Protein AF-A0A9E3FH00-F1 (afdb_monomer_lite)

Sequence (74 aa):
MKKLVSLILSGKEFISADPLGPTALAGLSRLASRSPVLVNGVRLSAQELAELAEEARRTQRAVWVGAPRPDAAR

Radius of gyration: 12.36 Å; chains: 1; bounding box: 28×23×37 Å

Foldseek 3Di:
DPPPDQWDDDPQAIEGLDFAALVRLQVQLVVQQVHFGHYQNDTDHSVRSNVQSVVCVVVVHGHDDYDNCPDDDD

Secondary structure (DSSP, 8-state):
-----S-EEETTEEE-SSPBPHHHHHHHHHHTTSSPEEETTEEE-HHHHHHHHHHHHHHT--B--S---SSS--

pLDDT: mean 83.74, std 18.38, range [36.5, 97.06]

Structure (mmCIF, N/CA/C/O backbone):
data_AF-A0A9E3FH00-F1
#
_entry.id   AF-A0A9E3FH00-F1
#
loop_
_atom_site.group_PDB
_atom_site.id
_atom_site.type_symbol
_atom_site.label_atom_id
_atom_site.label_alt_id
_atom_site.label_comp_id
_atom_site.label_asym_id
_atom_site.label_entity_id
_atom_site.label_seq_id
_atom_site.pdbx_PDB_ins_code
_atom_site.Cartn_x
_atom_site.Cartn_y
_atom_site.Cartn_z
_atom_site.occupancy
_atom_site.B_iso_or_equiv
_atom_site.auth_seq_id
_atom_site.auth_comp_id
_atom_site.auth_asym_id
_atom_site.auth_atom_id
_atom_site.pdbx_PDB_model_num
ATOM 1 N N . MET A 1 1 ? 12.942 17.993 -16.338 1.00 40.97 1 MET A N 1
ATOM 2 C CA . MET A 1 1 ? 11.902 16.939 -16.293 1.00 40.97 1 MET A CA 1
ATOM 3 C C . MET A 1 1 ? 11.218 17.015 -14.934 1.00 40.97 1 MET A C 1
ATOM 5 O O . MET A 1 1 ? 11.870 16.742 -13.935 1.00 40.97 1 MET A O 1
ATOM 9 N N . LYS A 1 2 ? 9.968 17.494 -14.857 1.00 39.31 2 LYS A N 1
ATOM 10 C CA . LYS A 1 2 ? 9.225 17.538 -13.585 1.00 39.31 2 LYS A CA 1
ATOM 11 C C . LYS A 1 2 ? 8.843 16.098 -13.228 1.00 39.31 2 LYS A C 1
ATOM 13 O O . LYS A 1 2 ? 8.045 15.497 -13.937 1.00 39.31 2 LYS A O 1
ATOM 18 N N . LYS A 1 3 ? 9.485 15.534 -12.202 1.00 46.78 3 LYS A N 1
ATOM 19 C CA . LYS A 1 3 ? 9.190 14.192 -11.683 1.00 46.78 3 LYS A CA 1
ATOM 20 C C . LYS A 1 3 ? 7.732 14.195 -11.211 1.00 46.78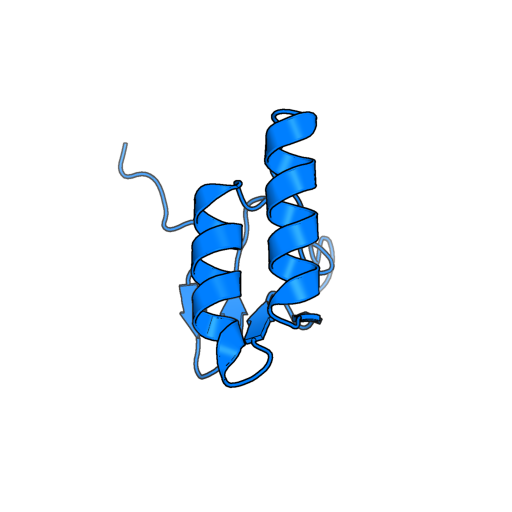 3 LYS A C 1
ATOM 22 O O . LYS A 1 3 ? 7.381 14.990 -10.341 1.00 46.78 3 LYS A O 1
ATOM 27 N N . LEU A 1 4 ? 6.897 13.396 -11.871 1.00 52.03 4 LEU A N 1
ATOM 28 C CA . LEU A 1 4 ? 5.482 13.240 -11.555 1.00 52.03 4 LEU A CA 1
ATOM 29 C C . LEU A 1 4 ? 5.321 12.777 -10.106 1.00 52.03 4 LEU A C 1
ATOM 31 O O . LEU A 1 4 ? 6.142 12.033 -9.574 1.00 52.03 4 LEU A O 1
ATOM 35 N N . VAL A 1 5 ? 4.279 13.291 -9.465 1.00 54.00 5 VAL A N 1
ATOM 36 C CA . VAL A 1 5 ? 3.933 13.002 -8.076 1.00 54.00 5 VAL A CA 1
ATOM 37 C C . VAL A 1 5 ? 3.583 11.514 -7.966 1.00 54.00 5 VAL A C 1
ATOM 39 O O . VAL A 1 5 ? 2.529 11.097 -8.429 1.00 54.00 5 VAL A O 1
ATOM 42 N N . SER A 1 6 ? 4.469 10.718 -7.363 1.00 74.25 6 SER A N 1
ATOM 43 C CA . SER A 1 6 ? 4.335 9.254 -7.258 1.00 74.25 6 SER A CA 1
ATOM 44 C C . SER A 1 6 ? 3.257 8.795 -6.271 1.00 74.25 6 SER A C 1
ATOM 46 O O . SER A 1 6 ? 2.953 7.610 -6.201 1.00 74.25 6 SER A O 1
ATOM 48 N N . LEU A 1 7 ? 2.693 9.706 -5.475 1.00 86.06 7 LEU A N 1
ATOM 49 C CA . LEU A 1 7 ? 1.707 9.401 -4.442 1.00 86.06 7 LEU A CA 1
ATOM 50 C C . LEU A 1 7 ? 0.762 10.592 -4.261 1.00 86.06 7 LEU A C 1
ATOM 52 O O . LEU A 1 7 ? 1.196 11.672 -3.864 1.00 86.06 7 LEU A O 1
ATOM 56 N N . ILE A 1 8 ? -0.521 10.399 -4.546 1.00 89.50 8 ILE A N 1
ATOM 57 C CA . ILE A 1 8 ? -1.555 11.437 -4.484 1.00 89.50 8 ILE A CA 1
ATOM 58 C C . ILE A 1 8 ? -2.557 11.061 -3.398 1.00 89.50 8 ILE A C 1
ATOM 60 O O . ILE A 1 8 ? -2.972 9.912 -3.322 1.00 89.50 8 ILE A O 1
ATOM 64 N N . LEU A 1 9 ? -2.982 12.021 -2.577 1.00 90.19 9 LEU A N 1
ATOM 65 C CA . LEU A 1 9 ? -4.116 11.835 -1.672 1.00 90.19 9 LEU A CA 1
ATOM 66 C C . LEU A 1 9 ? -5.406 12.253 -2.393 1.00 90.19 9 LEU A C 1
ATOM 68 O O . LEU A 1 9 ? -5.596 13.432 -2.685 1.00 90.19 9 LEU A O 1
ATOM 72 N N . SER A 1 10 ? -6.282 11.292 -2.677 1.00 88.25 10 SER A N 1
ATOM 73 C CA . SER A 1 10 ? -7.611 11.504 -3.254 1.00 88.25 10 SER A CA 1
ATOM 74 C C . SER A 1 10 ? -8.672 11.158 -2.211 1.00 88.25 10 SER A C 1
ATOM 76 O O . SER A 1 10 ? -8.856 10.000 -1.833 1.00 88.25 10 SER A O 1
ATOM 78 N N . GLY A 1 11 ? -9.341 12.177 -1.669 1.00 88.81 11 GLY A N 1
ATOM 79 C CA . GLY A 1 11 ? -10.256 11.997 -0.542 1.00 88.81 11 GLY A CA 1
ATOM 80 C C . GLY A 1 11 ? -9.530 11.468 0.701 1.00 88.81 11 GLY A C 1
ATOM 81 O O . GLY A 1 11 ? -8.775 12.200 1.336 1.00 88.81 11 GLY A O 1
ATOM 82 N N . LYS A 1 12 ? -9.774 10.200 1.059 1.00 89.31 12 LYS A N 1
ATOM 83 C CA . LYS A 1 12 ? -9.138 9.504 2.200 1.00 89.31 12 LYS A CA 1
ATOM 84 C C . LYS A 1 12 ? -8.177 8.388 1.768 1.00 89.31 12 LYS A C 1
ATOM 86 O O . LYS A 1 12 ? -7.788 7.565 2.594 1.00 89.31 12 LYS A O 1
ATOM 91 N N . GLU A 1 13 ? -7.826 8.347 0.488 1.00 92.75 13 GLU A N 1
ATOM 92 C CA . GLU A 1 13 ? -7.035 7.282 -0.111 1.00 92.75 13 GLU A CA 1
ATOM 93 C C . GLU A 1 13 ? -5.766 7.821 -0.759 1.00 92.75 13 GLU A C 1
ATOM 95 O O . GLU A 1 13 ? -5.792 8.811 -1.488 1.00 92.75 13 GLU A O 1
ATOM 100 N N . PHE A 1 14 ? -4.655 7.139 -0.516 1.00 93.00 14 PHE A N 1
ATOM 101 C CA . PHE A 1 14 ? -3.413 7.363 -1.226 1.00 93.00 14 PHE A CA 1
ATOM 102 C C . PHE A 1 14 ? -3.383 6.518 -2.501 1.00 93.00 14 PHE A C 1
ATOM 104 O O . PHE A 1 14 ? -3.486 5.297 -2.459 1.00 93.00 14 PHE A O 1
ATOM 111 N N . ILE A 1 15 ? -3.206 7.171 -3.641 1.00 90.94 15 ILE A N 1
ATOM 112 C CA . ILE A 1 15 ? -3.101 6.535 -4.949 1.00 90.94 15 ILE A CA 1
ATOM 113 C C . ILE A 1 15 ? -1.670 6.672 -5.445 1.00 90.94 15 ILE A C 1
ATOM 115 O O . ILE A 1 15 ? -1.105 7.768 -5.441 1.00 90.94 15 ILE A O 1
ATOM 119 N N . SER A 1 16 ? -1.088 5.563 -5.881 1.00 89.69 16 SER A N 1
ATOM 120 C CA . SER A 1 16 ? 0.263 5.505 -6.421 1.00 89.69 16 SER A CA 1
ATOM 121 C C . SER A 1 16 ? 0.288 4.695 -7.707 1.00 89.69 16 SER A C 1
ATOM 123 O O . SER A 1 16 ? -0.148 3.545 -7.729 1.00 89.69 16 SER A O 1
ATOM 125 N N . ALA A 1 17 ? 0.802 5.311 -8.772 1.00 86.75 17 ALA A N 1
ATOM 126 C CA . ALA A 1 17 ? 1.022 4.659 -10.062 1.00 86.75 17 ALA A CA 1
ATOM 127 C C . ALA A 1 17 ? 2.414 4.010 -10.170 1.00 86.75 17 ALA A C 1
ATOM 129 O O . ALA A 1 17 ? 2.664 3.252 -11.102 1.00 86.75 17 ALA A O 1
ATOM 130 N N . ASP A 1 18 ? 3.300 4.297 -9.215 1.00 87.44 18 ASP A N 1
ATOM 131 C CA . ASP A 1 18 ? 4.674 3.809 -9.157 1.00 87.44 18 ASP A CA 1
ATOM 132 C C . ASP A 1 18 ? 4.855 2.916 -7.919 1.00 87.44 18 ASP A C 1
ATOM 134 O O . ASP A 1 18 ? 4.135 3.067 -6.930 1.00 87.44 18 ASP A O 1
ATOM 138 N N . PRO A 1 19 ? 5.842 2.010 -7.896 1.00 89.06 19 PRO A N 1
ATOM 139 C CA . PRO A 1 19 ? 6.174 1.304 -6.669 1.00 89.06 19 PRO A CA 1
ATOM 140 C C . PRO A 1 19 ? 6.705 2.287 -5.610 1.00 89.06 19 PRO A C 1
ATOM 142 O O . PRO A 1 19 ? 7.457 3.224 -5.901 1.00 89.06 19 PRO A O 1
ATOM 145 N N . LEU A 1 20 ? 6.341 2.058 -4.349 1.00 91.00 20 LEU A N 1
ATOM 146 C CA . LEU A 1 20 ? 6.672 2.939 -3.236 1.00 91.00 20 LEU A CA 1
ATOM 147 C C . LEU A 1 20 ? 8.050 2.629 -2.661 1.00 91.00 20 LEU A C 1
ATOM 149 O O . LEU A 1 20 ? 8.371 1.497 -2.301 1.00 91.00 20 LEU A O 1
ATOM 153 N N . GLY A 1 21 ? 8.873 3.670 -2.546 1.00 91.94 21 GLY A N 1
ATOM 154 C CA . GLY A 1 21 ? 10.175 3.579 -1.897 1.00 91.94 21 GLY A CA 1
ATOM 155 C C . GLY A 1 21 ? 10.088 3.607 -0.362 1.00 91.94 21 GLY A C 1
ATOM 156 O O . GLY A 1 21 ? 9.066 4.018 0.203 1.00 91.94 21 GLY A O 1
ATOM 157 N N . PRO A 1 22 ? 11.196 3.282 0.332 1.00 92.50 22 PRO A N 1
ATOM 158 C CA . PRO A 1 22 ? 11.241 3.215 1.793 1.00 92.50 22 PRO A CA 1
ATOM 159 C C . PRO A 1 22 ? 10.775 4.486 2.509 1.00 92.50 22 PRO A C 1
ATOM 161 O O . PRO A 1 22 ? 10.125 4.416 3.549 1.00 92.50 22 PRO A O 1
ATOM 164 N N . THR A 1 23 ? 11.105 5.658 1.959 1.00 92.06 23 THR A N 1
ATOM 165 C CA . THR A 1 23 ? 10.758 6.955 2.555 1.00 92.06 23 THR A CA 1
ATOM 166 C C . THR A 1 23 ? 9.256 7.221 2.506 1.00 92.06 23 THR A C 1
ATOM 168 O O . THR A 1 23 ? 8.687 7.698 3.486 1.00 92.06 23 THR A O 1
ATOM 171 N N . ALA A 1 24 ? 8.600 6.884 1.390 1.00 92.44 24 ALA A N 1
ATOM 172 C CA . ALA A 1 24 ? 7.156 7.046 1.242 1.00 92.44 24 ALA A CA 1
ATOM 173 C C . ALA A 1 24 ? 6.406 6.101 2.192 1.00 92.44 24 ALA A C 1
ATOM 175 O O . ALA A 1 24 ? 5.522 6.540 2.925 1.00 92.44 24 ALA A O 1
ATOM 176 N N . LEU A 1 25 ? 6.830 4.834 2.250 1.00 94.25 25 LEU A N 1
ATOM 177 C CA . LEU A 1 25 ? 6.262 3.827 3.150 1.00 94.25 25 LEU A CA 1
ATOM 178 C C . LEU A 1 25 ? 6.442 4.207 4.627 1.00 94.25 25 LEU A C 1
ATOM 180 O O . LEU A 1 25 ? 5.493 4.122 5.400 1.00 94.25 25 LEU A O 1
ATOM 184 N N . ALA A 1 26 ? 7.609 4.726 5.018 1.00 93.62 26 ALA A N 1
ATOM 185 C CA . ALA A 1 26 ? 7.837 5.214 6.380 1.00 93.62 26 ALA A CA 1
ATOM 186 C C . ALA A 1 26 ? 6.968 6.440 6.729 1.00 93.62 26 ALA A C 1
ATOM 188 O O . ALA A 1 26 ? 6.483 6.563 7.857 1.00 93.62 26 ALA A O 1
ATOM 189 N N . GLY A 1 27 ? 6.744 7.346 5.771 1.00 93.31 27 GLY A N 1
ATOM 190 C CA . GLY A 1 27 ? 5.820 8.472 5.935 1.00 93.31 27 GLY A CA 1
ATOM 191 C C . GLY A 1 27 ? 4.376 8.009 6.136 1.00 93.31 27 GLY A C 1
ATOM 192 O O . GLY A 1 27 ? 3.706 8.454 7.069 1.00 93.31 27 GLY A O 1
ATOM 193 N N . LEU A 1 28 ? 3.925 7.060 5.312 1.00 94.06 28 LEU A N 1
ATOM 194 C CA . LEU A 1 28 ? 2.608 6.435 5.432 1.00 94.06 28 LEU A CA 1
ATOM 195 C C . LEU A 1 28 ? 2.457 5.665 6.748 1.00 94.06 28 LEU A C 1
ATOM 197 O O . LEU A 1 28 ? 1.422 5.784 7.393 1.00 94.06 28 LEU A O 1
ATOM 201 N N . SER A 1 29 ? 3.487 4.942 7.193 1.00 95.94 29 SER A N 1
ATOM 202 C CA . SER A 1 29 ? 3.491 4.240 8.485 1.00 95.94 29 SER A CA 1
ATOM 203 C C . SER A 1 29 ? 3.268 5.211 9.650 1.00 95.94 29 SER A C 1
ATOM 205 O O . SER A 1 29 ? 2.415 4.980 10.508 1.00 95.94 29 SER A O 1
ATOM 207 N N . ARG A 1 30 ? 3.954 6.365 9.642 1.00 95.19 30 ARG A N 1
ATOM 208 C CA . ARG A 1 30 ? 3.741 7.425 10.643 1.00 95.19 30 ARG A CA 1
ATOM 209 C C . ARG A 1 30 ? 2.320 7.978 10.615 1.00 95.19 30 ARG A C 1
ATOM 211 O O . ARG A 1 30 ? 1.727 8.164 11.677 1.00 95.19 30 ARG A O 1
ATOM 218 N N . LEU A 1 31 ? 1.764 8.220 9.428 1.00 93.31 31 LEU A N 1
ATOM 219 C CA . LEU A 1 31 ? 0.367 8.640 9.269 1.00 93.31 31 LEU A CA 1
ATOM 220 C C . LEU A 1 31 ? -0.604 7.577 9.799 1.00 93.31 31 LEU A C 1
ATOM 222 O O . LEU A 1 31 ? -1.581 7.911 10.469 1.00 93.31 31 LEU A O 1
ATOM 226 N N . ALA A 1 32 ? -0.288 6.303 9.570 1.00 95.06 32 ALA A N 1
ATOM 227 C CA . ALA A 1 32 ? -1.110 5.174 9.970 1.00 95.06 32 ALA A CA 1
ATOM 228 C C . ALA A 1 32 ? -1.095 4.882 11.483 1.00 95.06 32 ALA A C 1
ATOM 230 O O . ALA A 1 32 ? -1.863 4.046 11.956 1.00 95.06 32 ALA A O 1
ATOM 231 N N . SER A 1 33 ? -0.256 5.581 12.260 1.00 93.56 33 SER A N 1
ATOM 232 C CA . SER A 1 33 ? -0.129 5.396 13.716 1.00 93.56 33 SER A CA 1
ATOM 233 C C . SER A 1 33 ? -1.431 5.621 14.491 1.00 93.56 33 SER A C 1
ATOM 235 O O . SER A 1 33 ? -1.601 5.073 15.576 1.00 93.56 33 SER A O 1
ATOM 237 N N . ARG A 1 34 ? -2.354 6.425 13.945 1.00 90.38 34 ARG A N 1
ATOM 238 C CA . ARG A 1 34 ? -3.654 6.738 14.567 1.00 90.38 34 ARG A CA 1
ATOM 239 C C . ARG A 1 34 ? -4.827 5.990 13.938 1.00 90.38 34 ARG A C 1
ATOM 241 O O . ARG A 1 34 ? -5.849 5.802 14.586 1.00 90.38 34 ARG A O 1
ATOM 248 N N . SER A 1 35 ? -4.709 5.616 12.670 1.00 91.44 35 SER A N 1
ATOM 249 C CA . SER A 1 35 ? -5.727 4.883 11.918 1.00 91.44 35 SER A CA 1
ATOM 250 C C . SER A 1 35 ? -5.072 4.247 10.700 1.00 91.44 35 SER A C 1
ATOM 252 O O . SER A 1 35 ? -4.256 4.917 10.075 1.00 91.44 35 SER A O 1
ATOM 254 N N . PRO A 1 36 ? -5.475 3.035 10.282 1.00 94.75 36 PRO A N 1
ATOM 255 C CA . PRO A 1 36 ? -5.003 2.463 9.028 1.00 94.75 36 PRO A CA 1
ATOM 256 C C . PRO A 1 36 ? -5.238 3.415 7.850 1.00 94.75 36 PRO A C 1
ATOM 258 O O . PRO A 1 36 ? -6.269 4.097 7.799 1.00 94.75 36 PRO A O 1
ATOM 261 N N . VAL A 1 37 ? -4.303 3.428 6.905 1.00 95.00 37 VAL A N 1
ATOM 262 C CA . VAL A 1 37 ? -4.374 4.225 5.674 1.00 95.00 37 VAL A CA 1
ATOM 263 C C . VAL A 1 37 ? -4.818 3.347 4.513 1.00 95.00 37 VAL A C 1
ATOM 265 O O . VAL A 1 37 ? -4.520 2.156 4.479 1.00 95.00 37 VAL A O 1
ATOM 268 N N . LEU A 1 38 ? -5.544 3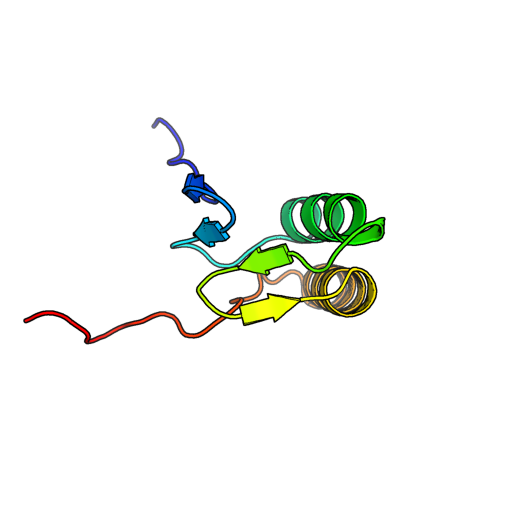.927 3.563 1.00 95.06 38 LEU A N 1
ATOM 269 C CA . LEU A 1 38 ? -5.927 3.246 2.332 1.00 95.06 38 LEU A CA 1
ATOM 270 C C . LEU A 1 38 ? -4.912 3.611 1.247 1.00 95.06 38 LEU A C 1
ATOM 272 O O . LEU A 1 38 ? -4.696 4.798 1.008 1.00 95.06 38 LEU A O 1
ATOM 276 N N . VAL A 1 39 ? -4.275 2.615 0.635 1.00 93.50 39 VAL A N 1
ATOM 277 C CA . VAL A 1 39 ? -3.310 2.785 -0.455 1.00 93.50 39 VAL A CA 1
ATOM 278 C C . VAL A 1 39 ? -3.715 1.875 -1.611 1.00 93.50 39 VAL A C 1
ATOM 280 O O . VAL A 1 39 ? -3.715 0.657 -1.438 1.00 93.50 39 VAL A O 1
ATOM 283 N N . ASN A 1 40 ? -4.061 2.438 -2.773 1.00 92.31 40 ASN A N 1
ATOM 284 C CA . ASN A 1 40 ? -4.510 1.679 -3.953 1.00 92.31 40 ASN A CA 1
ATOM 285 C C . ASN A 1 40 ? -5.573 0.604 -3.617 1.00 92.31 40 ASN A C 1
ATOM 287 O O . ASN A 1 40 ? -5.465 -0.559 -4.009 1.00 92.31 40 ASN A O 1
ATOM 291 N N . GLY A 1 41 ? -6.574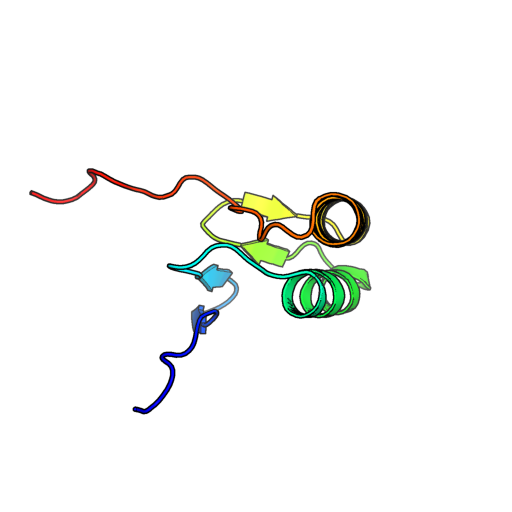 0.969 -2.820 1.00 91.94 41 GLY A N 1
ATOM 292 C CA . GLY A 1 41 ? -7.656 0.097 -2.366 1.00 91.94 41 GLY A CA 1
ATOM 293 C C . GLY A 1 41 ? -7.290 -0.865 -1.233 1.00 91.94 41 GLY A C 1
ATOM 294 O O . GLY A 1 41 ? -8.172 -1.555 -0.724 1.00 91.94 41 GLY A O 1
ATOM 295 N N . VAL A 1 42 ? -6.028 -0.909 -0.793 1.00 93.38 42 VAL A N 1
ATOM 296 C CA . VAL A 1 42 ? -5.570 -1.773 0.304 1.00 93.38 42 VAL A CA 1
ATOM 297 C C . VAL A 1 42 ? -5.451 -0.981 1.592 1.00 93.38 42 VAL A C 1
ATOM 299 O O . VAL A 1 42 ? -4.767 0.038 1.663 1.00 93.38 42 VAL A O 1
ATOM 302 N N . ARG A 1 43 ? -6.135 -1.451 2.634 1.00 95.31 43 ARG A N 1
ATOM 303 C CA . ARG A 1 43 ? -6.072 -0.844 3.960 1.00 95.31 43 ARG A CA 1
ATOM 304 C C . ARG A 1 43 ? -4.867 -1.403 4.705 1.00 95.31 43 ARG A C 1
ATOM 306 O O . ARG A 1 43 ? -4.838 -2.594 4.979 1.00 95.31 43 ARG A O 1
ATOM 313 N N . LEU A 1 44 ? -3.918 -0.539 5.043 1.00 95.50 44 LEU A N 1
ATOM 314 C CA . LEU A 1 44 ? -2.676 -0.904 5.713 1.00 95.50 44 LEU A CA 1
ATOM 315 C C . LEU A 1 44 ? -2.554 -0.228 7.075 1.00 95.50 44 LEU A C 1
ATOM 317 O O . LEU A 1 44 ? -2.788 0.974 7.233 1.00 95.50 44 LEU A O 1
ATOM 321 N N . SER A 1 45 ? -2.156 -1.016 8.061 1.00 97.06 45 SER A N 1
ATOM 322 C CA . SER A 1 45 ? -1.741 -0.564 9.381 1.00 97.06 45 SER A CA 1
ATOM 323 C C . SER A 1 45 ? -0.342 0.063 9.356 1.00 97.06 45 SER A C 1
ATOM 325 O O . SER A 1 45 ? 0.430 -0.083 8.404 1.00 97.06 45 SER A O 1
ATOM 327 N N . ALA A 1 46 ? 0.015 0.752 10.444 1.00 96.94 46 ALA A N 1
ATOM 328 C CA . ALA A 1 46 ? 1.356 1.306 10.616 1.00 96.94 46 ALA A CA 1
ATOM 329 C C . ALA A 1 46 ? 2.452 0.233 10.589 1.00 96.94 46 ALA A C 1
ATOM 331 O O . ALA A 1 46 ? 3.534 0.496 10.059 1.00 96.94 46 ALA A O 1
ATOM 332 N N . GLN A 1 47 ? 2.166 -0.952 11.139 1.00 96.88 47 GLN A N 1
ATOM 333 C CA . GLN A 1 47 ? 3.110 -2.062 11.193 1.00 96.88 47 GLN A CA 1
ATOM 334 C C . GLN A 1 47 ? 3.374 -2.632 9.797 1.00 96.88 47 GLN A C 1
ATOM 336 O O . GLN A 1 47 ? 4.529 -2.699 9.394 1.00 96.88 47 GLN A O 1
ATOM 341 N N . GLU A 1 48 ? 2.329 -2.940 9.027 1.00 96.44 48 GLU A N 1
ATOM 342 C CA . GLU A 1 48 ? 2.485 -3.467 7.661 1.00 96.44 48 GLU A CA 1
ATOM 343 C C . GLU A 1 48 ? 3.281 -2.494 6.778 1.00 96.44 48 GLU A C 1
ATOM 345 O O . GLU A 1 48 ? 4.171 -2.892 6.032 1.00 96.44 48 GLU A O 1
ATOM 350 N N . LEU A 1 49 ? 3.037 -1.187 6.907 1.00 96.38 49 LEU A N 1
ATOM 351 C CA . LEU A 1 49 ? 3.810 -0.171 6.184 1.00 96.38 49 LEU A CA 1
ATOM 352 C C . LEU A 1 49 ? 5.273 -0.095 6.628 1.00 96.38 49 LEU A C 1
ATOM 354 O O . LEU A 1 49 ? 6.143 0.184 5.802 1.00 96.38 49 LEU A O 1
ATOM 358 N N . ALA A 1 50 ? 5.555 -0.317 7.913 1.00 96.19 50 ALA A N 1
ATOM 359 C CA . ALA A 1 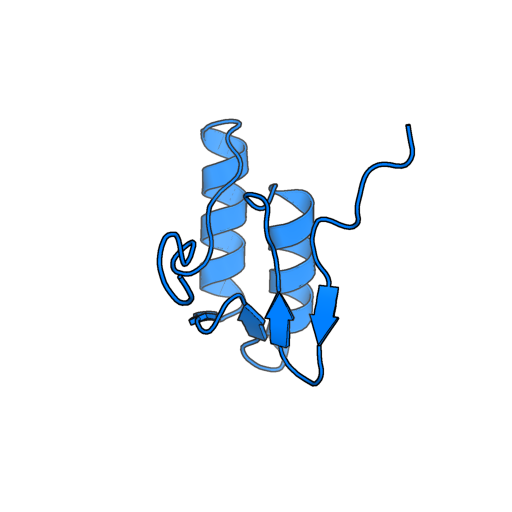50 ? 6.922 -0.370 8.417 1.00 96.19 50 ALA A CA 1
ATOM 360 C C . ALA A 1 50 ? 7.657 -1.610 7.890 1.00 96.19 50 ALA A C 1
ATOM 362 O O . ALA A 1 50 ? 8.796 -1.488 7.445 1.00 96.19 50 ALA A O 1
ATOM 363 N N . GLU A 1 51 ? 6.991 -2.765 7.861 1.00 95.88 51 GLU A N 1
ATOM 364 C CA . GLU A 1 51 ? 7.524 -4.011 7.303 1.00 95.88 51 GLU A CA 1
ATOM 365 C C . GLU A 1 51 ? 7.833 -3.865 5.808 1.00 95.88 51 GLU A C 1
ATOM 367 O O . GLU A 1 51 ? 8.944 -4.169 5.377 1.00 95.88 51 GLU A O 1
ATOM 372 N N . LEU A 1 52 ? 6.915 -3.285 5.027 1.00 94.75 52 LEU A N 1
ATOM 373 C CA . LEU A 1 52 ? 7.155 -2.981 3.611 1.00 94.75 52 LEU A CA 1
ATOM 374 C C . LEU A 1 52 ? 8.318 -1.993 3.428 1.00 94.75 52 LEU A C 1
ATOM 376 O O . LEU A 1 52 ? 9.097 -2.117 2.482 1.00 94.75 52 LEU A O 1
ATOM 380 N N . ALA A 1 53 ? 8.458 -1.005 4.320 1.00 94.81 53 ALA A N 1
ATOM 381 C CA . ALA A 1 53 ? 9.565 -0.054 4.271 1.00 94.81 53 ALA A CA 1
ATOM 382 C C . ALA A 1 53 ? 10.918 -0.724 4.555 1.00 94.81 53 ALA A C 1
ATOM 384 O O . ALA A 1 53 ? 11.907 -0.374 3.908 1.00 94.81 53 ALA A O 1
ATOM 385 N N . GLU A 1 54 ? 10.972 -1.660 5.506 1.00 95.12 54 GLU A N 1
ATOM 386 C CA . GLU A 1 54 ? 12.175 -2.451 5.783 1.00 95.12 54 GLU A CA 1
ATOM 387 C C . GLU A 1 54 ? 12.508 -3.398 4.634 1.00 95.12 54 GLU A C 1
ATOM 389 O O . GLU A 1 54 ? 13.663 -3.460 4.215 1.00 95.12 54 GLU A O 1
ATOM 394 N N . GLU A 1 55 ? 11.512 -4.066 4.056 1.00 92.69 55 GLU A N 1
ATOM 395 C CA . GLU A 1 55 ? 11.717 -4.927 2.890 1.00 92.69 55 GLU A CA 1
ATOM 396 C C . GLU A 1 55 ? 12.285 -4.128 1.710 1.00 92.69 55 GLU A C 1
ATOM 398 O O . GLU A 1 55 ? 13.272 -4.529 1.085 1.00 92.69 55 GLU A O 1
ATOM 403 N N . ALA A 1 56 ? 11.736 -2.936 1.458 1.00 92.56 56 ALA A N 1
ATOM 404 C CA . ALA A 1 56 ? 12.229 -2.036 0.424 1.00 92.56 56 ALA A CA 1
ATOM 405 C C . ALA A 1 56 ? 13.676 -1.573 0.680 1.00 92.56 56 ALA A C 1
ATOM 407 O O . ALA A 1 56 ? 14.464 -1.428 -0.259 1.00 92.56 56 ALA A O 1
ATOM 408 N N . ARG A 1 57 ? 14.055 -1.350 1.951 1.00 93.44 57 ARG A N 1
ATOM 409 C CA . ARG A 1 57 ? 15.443 -1.035 2.342 1.00 93.44 57 ARG A CA 1
ATOM 410 C C . ARG A 1 57 ? 16.365 -2.221 2.105 1.00 93.44 57 ARG A C 1
ATOM 412 O O . ARG A 1 57 ? 17.404 -2.060 1.469 1.00 93.44 57 ARG A O 1
ATOM 419 N N . ARG A 1 58 ? 15.979 -3.397 2.601 1.00 95.19 58 ARG A N 1
ATOM 420 C CA . ARG A 1 58 ? 16.771 -4.630 2.550 1.00 95.19 58 ARG A CA 1
ATOM 421 C C . ARG A 1 58 ? 17.049 -5.069 1.117 1.00 95.19 58 ARG A C 1
ATOM 423 O O . ARG A 1 58 ? 18.159 -5.491 0.811 1.00 95.19 58 ARG A O 1
ATOM 430 N N . THR A 1 59 ? 16.051 -4.969 0.246 1.00 91.88 59 THR A N 1
ATOM 431 C CA . THR A 1 59 ? 16.158 -5.395 -1.157 1.00 91.88 59 THR A CA 1
ATOM 432 C C . THR A 1 59 ? 16.627 -4.293 -2.096 1.00 91.88 59 THR A C 1
ATOM 434 O O . THR A 1 59 ? 16.894 -4.570 -3.264 1.00 91.88 59 THR A O 1
ATOM 437 N N . GLN A 1 60 ? 16.706 -3.049 -1.612 1.00 91.12 60 GLN A N 1
ATOM 438 C CA . GLN A 1 60 ? 16.928 -1.852 -2.426 1.00 91.12 60 GLN A CA 1
ATOM 439 C C . GLN A 1 60 ? 15.930 -1.723 -3.594 1.00 91.12 60 GLN A C 1
ATOM 441 O O . GLN A 1 60 ? 16.251 -1.160 -4.642 1.00 91.12 60 GLN A O 1
ATOM 446 N N . ARG A 1 61 ? 14.711 -2.251 -3.427 1.00 88.56 61 ARG A N 1
ATOM 447 C CA . ARG A 1 61 ? 13.646 -2.235 -4.436 1.00 88.56 61 ARG A CA 1
ATOM 448 C C . ARG A 1 61 ? 12.405 -1.556 -3.879 1.00 88.56 61 ARG A C 1
ATOM 450 O O . ARG A 1 61 ? 12.031 -1.759 -2.732 1.00 88.56 61 ARG A O 1
ATOM 457 N N . ALA A 1 62 ? 11.761 -0.737 -4.703 1.00 89.38 62 ALA A N 1
ATOM 458 C CA . ALA A 1 62 ? 10.468 -0.159 -4.360 1.00 89.38 62 ALA A CA 1
ATOM 459 C C . ALA A 1 62 ? 9.367 -1.236 -4.408 1.00 89.38 62 ALA A C 1
ATOM 461 O O . ALA A 1 62 ? 9.464 -2.188 -5.186 1.00 89.38 62 ALA A O 1
ATOM 462 N N . VAL A 1 63 ? 8.325 -1.078 -3.589 1.00 89.06 63 VAL A N 1
ATOM 463 C CA . VAL A 1 63 ? 7.292 -2.102 -3.372 1.00 89.06 63 VAL A CA 1
ATOM 464 C C . VAL A 1 63 ? 5.945 -1.642 -3.917 1.00 89.06 63 VAL A C 1
ATOM 466 O O . VAL A 1 63 ? 5.506 -0.520 -3.665 1.00 89.06 63 VAL A O 1
ATOM 469 N N . TRP A 1 64 ? 5.272 -2.522 -4.654 1.00 88.06 64 TRP A N 1
ATOM 470 C CA . TRP A 1 64 ? 3.895 -2.299 -5.079 1.00 88.06 64 TRP A CA 1
ATOM 471 C C . TRP A 1 64 ? 2.948 -2.521 -3.909 1.00 88.06 64 TRP A C 1
ATOM 473 O O . TRP A 1 64 ? 2.977 -3.566 -3.262 1.00 88.06 64 TRP A O 1
ATOM 483 N N . VAL A 1 65 ? 2.103 -1.530 -3.651 1.00 86.00 65 VAL A N 1
ATOM 484 C CA . VAL A 1 65 ? 1.047 -1.624 -2.650 1.00 86.00 65 VAL A CA 1
ATOM 485 C C . VAL A 1 65 ? -0.290 -1.624 -3.368 1.00 86.00 65 VAL A C 1
ATOM 487 O O . VAL A 1 65 ? -0.574 -0.712 -4.144 1.00 86.00 65 VAL A O 1
ATOM 490 N N . GLY A 1 66 ? -1.089 -2.657 -3.107 1.00 78.12 66 GLY A N 1
ATOM 491 C CA . GLY A 1 66 ? -2.303 -2.934 -3.866 1.00 78.12 66 GLY A CA 1
ATOM 492 C C . GLY A 1 66 ? -2.024 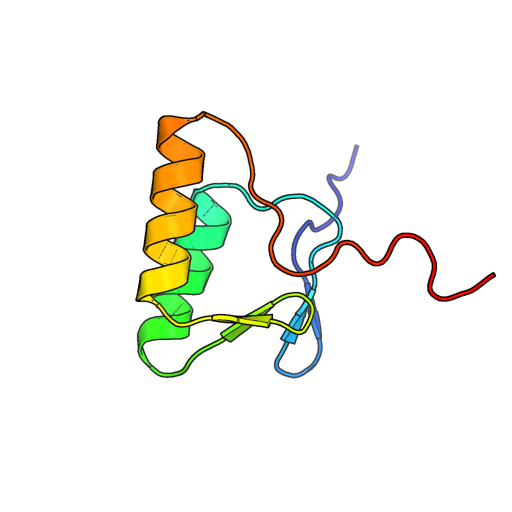-3.504 -5.248 1.00 78.12 66 GLY A C 1
ATOM 493 O O . GLY A 1 66 ? -0.881 -3.601 -5.695 1.00 78.12 66 GLY A O 1
ATOM 494 N N . ALA A 1 67 ? -3.089 -3.940 -5.915 1.00 57.88 67 ALA A N 1
ATOM 495 C CA . ALA A 1 67 ? -2.961 -4.388 -7.288 1.00 57.88 67 ALA A CA 1
ATOM 496 C C . ALA A 1 67 ? -2.564 -3.180 -8.155 1.00 57.88 67 ALA A C 1
ATOM 498 O O . ALA A 1 67 ? -3.286 -2.176 -8.130 1.00 57.88 67 ALA A O 1
ATOM 499 N N . PRO A 1 68 ? -1.497 -3.254 -8.973 1.00 50.50 68 PRO A N 1
ATOM 500 C CA . PRO A 1 68 ? -1.496 -2.439 -10.175 1.00 50.50 68 PRO A CA 1
ATOM 501 C C . PRO A 1 68 ? -2.743 -2.897 -10.926 1.00 50.50 68 PRO A C 1
ATOM 503 O O . PRO A 1 68 ? -2.855 -4.081 -11.214 1.00 50.50 68 PRO A O 1
ATOM 506 N N . ARG A 1 69 ? -3.740 -2.043 -11.156 1.00 44.59 69 ARG A N 1
ATOM 507 C CA . ARG A 1 69 ? -4.804 -2.396 -12.104 1.00 44.59 69 ARG A CA 1
ATOM 508 C C . ARG A 1 69 ? -4.165 -2.304 -13.488 1.00 44.59 69 ARG A C 1
ATOM 510 O O . ARG A 1 69 ? -3.930 -1.175 -13.912 1.00 44.59 69 ARG A O 1
ATOM 517 N N . PRO A 1 70 ? -3.868 -3.416 -14.187 1.00 45.16 70 PRO A N 1
ATOM 518 C CA . PRO A 1 70 ? -3.300 -3.331 -15.519 1.00 45.16 70 PRO A CA 1
ATOM 519 C C . PRO A 1 70 ? -4.420 -3.260 -16.572 1.00 45.16 70 PRO A C 1
ATOM 521 O O . PRO A 1 70 ? -4.161 -2.790 -17.663 1.00 45.16 70 PRO A O 1
ATOM 524 N N . ASP A 1 71 ? -5.670 -3.629 -16.241 1.00 40.25 71 ASP A N 1
ATOM 525 C CA . ASP A 1 71 ? -6.706 -3.935 -17.246 1.00 40.25 71 ASP A CA 1
ATOM 526 C C . ASP A 1 71 ? -8.150 -3.625 -16.791 1.00 40.25 71 ASP A C 1
ATOM 528 O O . ASP A 1 71 ? -9.064 -4.431 -16.953 1.00 40.25 71 ASP A O 1
ATOM 532 N N . ALA A 1 72 ? -8.410 -2.461 -16.192 1.00 40.25 72 ALA A N 1
ATOM 533 C CA . ALA A 1 72 ? -9.784 -2.067 -15.839 1.00 40.25 72 ALA A CA 1
ATOM 534 C C . ALA A 1 72 ? -10.217 -0.741 -16.477 1.00 40.25 72 ALA A C 1
ATOM 536 O O . ALA A 1 72 ? -10.799 0.091 -15.789 1.00 40.25 72 ALA A O 1
ATOM 537 N N . ALA A 1 73 ? -9.916 -0.549 -17.767 1.00 39.19 73 ALA A N 1
ATOM 538 C CA . ALA A 1 73 ? -10.777 0.142 -18.737 1.00 39.19 73 ALA A CA 1
ATOM 539 C C . ALA A 1 73 ? -10.098 0.230 -20.122 1.00 39.19 73 ALA A C 1
ATOM 541 O O . ALA A 1 73 ? -9.395 1.198 -20.380 1.00 39.19 73 ALA A O 1
ATOM 542 N N . ARG A 1 74 ? -10.445 -0.735 -20.990 1.00 36.50 74 ARG A N 1
ATOM 543 C CA . ARG A 1 74 ? -10.400 -0.723 -22.471 1.00 36.50 74 ARG A CA 1
ATOM 544 C C . ARG A 1 74 ? -9.062 -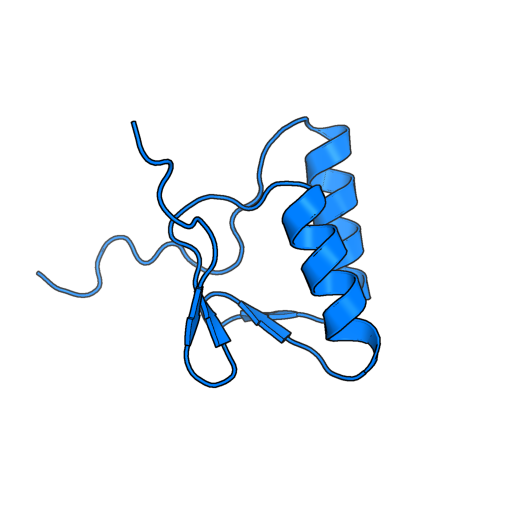0.683 -23.204 1.00 36.50 74 ARG A C 1
ATOM 546 O O . ARG A 1 74 ? -8.319 0.307 -23.069 1.00 36.50 74 ARG A O 1
#